Protein AF-A0A3N4S4C7-F1 (afdb_monomer_lite)

Secondary structure (DSSP, 8-state):
-PPPP---EEEEE--SSTTTT-EEEEEPPPHHHHHHHHH-BTTB-HHHHHHHHHHHHEEEE--EETTEEPP--HHHHHHS-HHHHHHHHHHHHHHHHT--S---S-----PPPP----------------

Structure (mmCIF, N/CA/C/O backbone):
data_AF-A0A3N4S4C7-F1
#
_entry.id   AF-A0A3N4S4C7-F1
#
loop_
_atom_site.group_PDB
_atom_site.id
_atom_site.type_symbol
_atom_site.label_atom_id
_atom_site.label_alt_id
_atom_site.label_comp_id
_atom_site.label_asym_id
_atom_site.label_entity_id
_atom_site.label_seq_id
_atom_site.pdbx_PDB_ins_code
_atom_site.Cartn_x
_atom_site.Cartn_y
_atom_site.Cartn_z
_atom_site.occupancy
_atom_site.B_iso_or_equiv
_atom_site.auth_seq_id
_atom_site.auth_comp_id
_atom_site.auth_asym_id
_atom_site.auth_atom_id
_atom_site.pdbx_PDB_model_num
ATOM 1 N N . MET A 1 1 ? 5.305 -32.373 14.509 1.00 61.47 1 MET A N 1
ATOM 2 C CA . MET A 1 1 ? 4.180 -31.792 13.743 1.00 61.47 1 MET A CA 1
ATOM 3 C C . MET A 1 1 ? 4.462 -30.306 13.588 1.00 61.47 1 MET A C 1
ATOM 5 O O . MET A 1 1 ? 4.867 -29.700 14.571 1.00 61.47 1 MET A O 1
ATOM 9 N N . GLY A 1 2 ? 4.386 -29.768 12.370 1.00 75.75 2 GLY A N 1
ATOM 10 C CA . GLY A 1 2 ? 4.710 -28.366 12.077 1.00 75.75 2 GLY A CA 1
ATOM 11 C C . GLY A 1 2 ? 3.465 -27.479 12.055 1.00 75.75 2 GLY A C 1
ATOM 12 O O . GLY A 1 2 ? 2.361 -27.975 11.854 1.00 75.75 2 GLY A O 1
ATOM 13 N N . PHE A 1 3 ? 3.654 -26.178 12.261 1.00 80.31 3 PHE A N 1
ATOM 14 C CA . PHE A 1 3 ? 2.619 -25.157 12.104 1.00 80.31 3 PHE A CA 1
ATOM 15 C C . PHE A 1 3 ? 2.852 -24.410 10.786 1.00 80.31 3 PHE A C 1
ATOM 17 O O . PHE A 1 3 ? 3.940 -23.870 10.579 1.00 80.31 3 PHE A O 1
ATOM 24 N N . GLU A 1 4 ? 1.847 -24.365 9.910 1.00 82.25 4 GLU A N 1
ATOM 25 C CA . GLU A 1 4 ? 1.890 -23.565 8.684 1.00 82.25 4 GLU A CA 1
ATOM 26 C C . GLU A 1 4 ? 1.275 -22.187 8.943 1.00 82.25 4 GLU A C 1
ATOM 28 O O . GLU A 1 4 ? 0.135 -22.057 9.393 1.00 82.25 4 GLU A O 1
ATOM 33 N N . ARG A 1 5 ? 2.050 -21.132 8.682 1.00 78.81 5 ARG A N 1
ATOM 34 C CA . ARG A 1 5 ? 1.596 -19.754 8.868 1.00 78.81 5 ARG A CA 1
ATOM 35 C C . ARG A 1 5 ? 0.894 -19.264 7.607 1.00 78.81 5 ARG A C 1
ATOM 37 O O . ARG A 1 5 ? 1.528 -19.165 6.562 1.00 78.81 5 ARG A O 1
ATOM 44 N N . ASN A 1 6 ? -0.347 -18.801 7.746 1.00 77.75 6 ASN A N 1
ATOM 45 C CA . ASN A 1 6 ? -1.013 -18.024 6.703 1.00 77.75 6 ASN A CA 1
ATOM 46 C C . ASN A 1 6 ? -0.715 -16.515 6.887 1.00 77.75 6 ASN A C 1
ATOM 48 O O . ASN A 1 6 ? -1.062 -15.951 7.934 1.00 77.75 6 ASN A O 1
ATOM 52 N N . PRO A 1 7 ? -0.014 -15.845 5.953 1.00 80.31 7 PRO A N 1
ATOM 53 C CA . PRO A 1 7 ? 0.281 -14.420 6.070 1.00 80.31 7 PRO A CA 1
ATOM 54 C C . PRO A 1 7 ? -0.996 -13.570 5.996 1.00 80.31 7 PRO A C 1
ATOM 56 O O . PRO A 1 7 ? -1.882 -13.810 5.182 1.00 80.31 7 PRO A O 1
ATOM 59 N N . LYS A 1 8 ? -1.077 -12.535 6.841 1.00 87.25 8 LYS A N 1
ATOM 60 C CA . LYS A 1 8 ? -2.214 -11.604 6.860 1.00 87.25 8 LYS A CA 1
ATOM 61 C C . LYS A 1 8 ? -2.261 -10.778 5.570 1.00 87.25 8 LYS A C 1
ATOM 63 O O . LYS A 1 8 ? -1.216 -10.341 5.085 1.00 87.25 8 LYS A O 1
ATOM 68 N N . VAL A 1 9 ? -3.468 -10.523 5.069 1.00 91.81 9 VAL A N 1
ATOM 69 C CA . VAL A 1 9 ? -3.744 -9.563 3.991 1.00 91.81 9 VAL A CA 1
ATOM 70 C C . VAL A 1 9 ? -4.581 -8.435 4.577 1.00 91.81 9 VAL A C 1
ATOM 72 O O . VAL A 1 9 ? -5.623 -8.685 5.179 1.00 91.81 9 VAL A O 1
ATOM 75 N N . TYR A 1 10 ? -4.109 -7.205 4.426 1.00 91.50 10 TYR A N 1
ATOM 76 C CA . TYR A 1 10 ? -4.804 -5.996 4.835 1.00 91.50 10 TYR A CA 1
ATOM 77 C C . TYR A 1 10 ? -5.649 -5.475 3.678 1.00 91.50 10 TYR A C 1
ATOM 79 O O . TYR A 1 10 ? -5.196 -5.460 2.535 1.00 91.50 10 TYR A O 1
ATOM 87 N N . HIS A 1 11 ? -6.867 -5.038 3.989 1.00 93.81 11 HIS A N 1
ATOM 88 C CA . HIS A 1 11 ? -7.750 -4.363 3.047 1.00 93.81 11 HIS A CA 1
ATOM 89 C C . HIS A 1 11 ? -7.827 -2.885 3.432 1.00 93.81 11 HIS A C 1
ATOM 91 O O . HIS A 1 11 ? -8.501 -2.520 4.394 1.00 93.81 11 HIS A O 1
ATOM 97 N N . LEU A 1 12 ? -7.083 -2.050 2.715 1.00 92.50 12 LEU A N 1
ATOM 98 C CA . LEU A 1 12 ? -7.008 -0.613 2.931 1.00 92.50 12 LEU A CA 1
ATOM 99 C C . LEU A 1 12 ? -8.123 0.058 2.129 1.00 92.50 12 LEU A C 1
ATOM 101 O O . LEU A 1 12 ? -8.189 -0.113 0.915 1.00 92.50 12 LEU A O 1
ATOM 105 N N . LYS A 1 13 ? -8.999 0.798 2.813 1.00 92.81 13 LYS A N 1
ATOM 106 C CA . LYS A 1 13 ? -10.143 1.491 2.203 1.00 92.81 13 LYS A CA 1
ATOM 107 C C . LYS A 1 13 ? -10.139 2.962 2.548 1.00 92.81 13 LYS A C 1
ATOM 109 O O . LYS A 1 13 ? -10.012 3.302 3.727 1.00 92.81 13 LYS A O 1
ATOM 114 N N . TRP A 1 14 ? -10.317 3.824 1.564 1.00 92.31 14 TRP A N 1
ATOM 115 C CA . TRP A 1 14 ? -10.491 5.259 1.764 1.00 92.31 14 TRP A CA 1
ATOM 116 C C . TRP A 1 14 ? -11.973 5.610 1.636 1.00 92.31 14 TRP A C 1
ATOM 118 O O . TRP A 1 14 ? -12.585 5.350 0.605 1.00 92.31 14 TRP A O 1
ATOM 128 N N . GLN A 1 15 ? -12.561 6.122 2.720 1.00 88.19 15 GLN A N 1
ATOM 129 C CA . GLN A 1 15 ? -13.986 6.478 2.782 1.00 88.19 15 GLN A CA 1
ATOM 130 C C . GLN A 1 15 ? -14.222 7.950 2.427 1.00 88.19 15 GLN A C 1
ATOM 132 O O . GLN A 1 15 ? -15.235 8.268 1.815 1.00 88.19 15 GLN A O 1
ATOM 137 N N . ASP A 1 16 ? -13.250 8.810 2.733 1.00 83.38 16 ASP A N 1
ATOM 138 C CA . ASP A 1 16 ? -13.327 10.261 2.592 1.00 83.38 16 ASP A CA 1
ATOM 139 C C . ASP A 1 16 ? -12.008 10.816 2.026 1.00 83.38 16 ASP A C 1
ATOM 141 O O . ASP A 1 16 ? -10.974 10.135 2.038 1.00 83.38 16 ASP A O 1
ATOM 145 N N . GLY A 1 17 ? -12.042 12.070 1.568 1.00 88.69 17 GLY A N 1
ATOM 146 C CA . GLY A 1 17 ? -10.891 12.777 0.999 1.00 88.69 17 GLY A CA 1
ATOM 147 C C . GLY A 1 17 ? -10.718 12.566 -0.507 1.00 88.69 17 GLY A C 1
ATOM 148 O O . GLY A 1 17 ? -11.625 12.101 -1.193 1.00 88.69 17 GLY A O 1
ATOM 149 N N . GLU A 1 18 ? -9.541 12.927 -1.018 1.00 88.44 18 GLU A N 1
ATOM 150 C CA . GLU A 1 18 ? -9.215 12.878 -2.453 1.00 88.44 18 GLU A CA 1
ATOM 151 C C . GLU A 1 18 ? -9.250 11.453 -3.027 1.00 88.44 18 GLU A C 1
ATOM 153 O O . GLU A 1 18 ? -9.714 11.236 -4.142 1.00 88.44 18 GLU A O 1
ATOM 158 N N . TYR A 1 19 ? -8.849 10.465 -2.226 1.00 91.50 19 TYR A N 1
ATOM 159 C CA . TYR A 1 19 ? -8.789 9.057 -2.625 1.00 91.50 19 TYR A CA 1
ATOM 160 C C . TYR A 1 19 ? -10.046 8.264 -2.234 1.00 91.50 19 TYR A C 1
ATOM 162 O O . TYR A 1 19 ? -9.995 7.038 -2.123 1.00 91.50 19 TYR A O 1
ATOM 170 N N . ALA A 1 20 ? -11.171 8.936 -1.962 1.00 91.81 20 ALA A N 1
ATOM 171 C CA . ALA A 1 20 ? -12.413 8.276 -1.566 1.00 91.81 20 ALA A CA 1
ATOM 172 C C . ALA A 1 20 ? -12.846 7.224 -2.606 1.00 91.81 20 ALA A C 1
ATOM 174 O O . ALA A 1 20 ? -12.937 7.497 -3.801 1.00 91.81 20 ALA A O 1
ATOM 175 N N . GLY A 1 21 ? -13.113 6.003 -2.140 1.00 90.25 21 GLY A N 1
ATOM 176 C CA . GLY A 1 21 ? -13.437 4.857 -2.993 1.00 90.25 21 GLY A CA 1
ATOM 177 C C . GLY A 1 21 ? -12.235 4.011 -3.424 1.00 90.25 21 GLY A C 1
ATOM 178 O O . GLY A 1 21 ? -12.445 2.938 -3.988 1.00 90.25 21 GLY A O 1
ATOM 179 N N . LEU A 1 22 ? -10.996 4.421 -3.126 1.00 93.69 22 LEU A N 1
ATOM 180 C CA . LEU A 1 22 ? -9.815 3.583 -3.341 1.00 93.69 22 LEU A CA 1
ATOM 181 C C . LEU A 1 22 ? -9.839 2.371 -2.398 1.00 93.69 22 LEU A C 1
ATOM 183 O O . LEU A 1 22 ? -10.029 2.493 -1.180 1.00 93.69 22 LEU A O 1
ATOM 187 N N . GLU A 1 23 ? -9.590 1.198 -2.967 1.00 94.19 23 GLU A N 1
ATOM 188 C CA . GLU A 1 23 ? -9.443 -0.067 -2.262 1.00 94.19 23 GLU A CA 1
ATOM 189 C C . GLU A 1 23 ? -8.128 -0.728 -2.680 1.00 94.19 23 GLU A C 1
ATOM 191 O O . GLU A 1 23 ? -7.902 -1.012 -3.855 1.00 94.19 23 GLU A O 1
ATOM 196 N N . VAL A 1 24 ? -7.260 -0.998 -1.702 1.00 94.38 24 VAL A N 1
ATOM 197 C CA . VAL A 1 24 ? -5.968 -1.663 -1.914 1.00 94.38 24 VAL A CA 1
ATOM 198 C C . VAL A 1 24 ? -5.863 -2.867 -0.990 1.00 94.38 24 VAL A C 1
ATOM 200 O O . VAL A 1 24 ? -6.059 -2.771 0.224 1.00 94.38 24 VAL A O 1
ATOM 203 N N . ARG A 1 25 ? -5.529 -4.027 -1.549 1.00 93.06 25 ARG 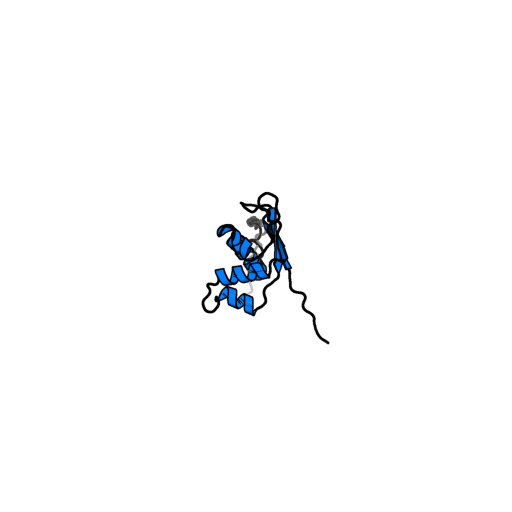A N 1
ATOM 204 C CA . ARG A 1 25 ? -5.273 -5.264 -0.810 1.00 93.06 25 ARG A CA 1
ATOM 205 C C . ARG A 1 25 ? -3.783 -5.534 -0.801 1.00 93.06 25 ARG A C 1
ATOM 207 O O . ARG A 1 25 ? -3.188 -5.757 -1.848 1.00 93.06 25 ARG A O 1
ATOM 214 N N . VAL A 1 26 ? -3.181 -5.571 0.381 1.00 94.00 26 VAL A N 1
ATOM 215 C CA . VAL A 1 26 ? -1.726 -5.695 0.535 1.00 94.00 26 VAL A CA 1
ATOM 216 C C . VAL A 1 26 ? -1.368 -6.715 1.611 1.00 94.00 26 VAL A C 1
ATOM 218 O O . VAL A 1 26 ? -1.997 -6.795 2.667 1.00 94.00 26 VAL A O 1
ATOM 221 N N . ARG A 1 27 ? -0.362 -7.549 1.349 1.00 91.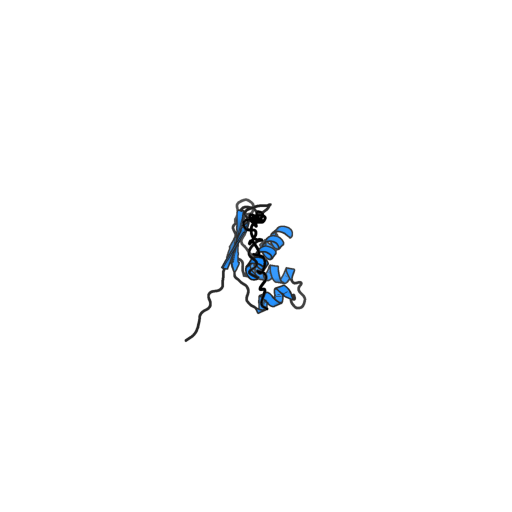75 27 ARG A N 1
ATOM 222 C CA . ARG A 1 27 ? 0.118 -8.559 2.305 1.00 91.75 27 ARG A CA 1
ATOM 223 C C . ARG A 1 27 ? 0.907 -7.915 3.446 1.00 91.75 27 ARG A C 1
ATOM 225 O O . ARG A 1 27 ? 1.536 -6.874 3.292 1.00 91.75 27 ARG A O 1
ATOM 232 N N . THR A 1 28 ? 0.925 -8.576 4.599 1.00 88.00 28 THR A N 1
ATOM 233 C CA . THR A 1 28 ? 1.836 -8.232 5.699 1.00 88.00 28 THR A CA 1
ATOM 234 C C . THR A 1 28 ? 3.294 -8.368 5.270 1.00 88.00 28 THR A C 1
ATOM 236 O O . THR A 1 28 ? 3.628 -9.194 4.419 1.00 88.00 28 THR A O 1
ATOM 239 N N . VAL A 1 29 ? 4.176 -7.620 5.925 1.00 87.38 29 VAL A N 1
ATOM 240 C CA . VAL A 1 29 ? 5.631 -7.799 5.839 1.00 87.38 29 VAL A CA 1
ATOM 241 C C . VAL A 1 29 ? 6.126 -8.837 6.850 1.00 87.38 29 VAL A C 1
ATOM 243 O O . VAL A 1 29 ? 5.439 -9.154 7.829 1.00 87.38 29 VAL A O 1
ATOM 246 N N . ASN A 1 30 ? 7.304 -9.412 6.599 1.00 87.62 30 ASN A N 1
ATOM 247 C CA . ASN A 1 30 ? 8.029 -10.183 7.612 1.00 87.62 30 ASN A CA 1
ATOM 248 C C . ASN A 1 30 ? 8.847 -9.244 8.527 1.00 87.62 30 ASN A C 1
ATOM 250 O O . ASN A 1 30 ? 8.969 -8.054 8.251 1.00 87.62 30 ASN A O 1
ATOM 254 N N . MET A 1 31 ? 9.402 -9.767 9.627 1.00 82.75 31 MET A N 1
ATOM 255 C CA . MET A 1 31 ? 10.128 -8.936 10.600 1.00 82.75 31 MET A CA 1
ATOM 256 C C . MET A 1 31 ? 11.386 -8.277 10.007 1.00 82.75 31 MET A C 1
ATOM 258 O O . MET A 1 31 ? 11.672 -7.132 10.331 1.00 82.75 31 MET A O 1
ATOM 262 N N . GLY A 1 32 ? 12.112 -8.956 9.113 1.00 85.44 32 GLY A N 1
ATOM 263 C CA . GLY A 1 32 ? 13.293 -8.380 8.459 1.00 85.44 32 GLY A CA 1
ATOM 264 C C . GLY A 1 32 ? 12.936 -7.200 7.554 1.00 85.44 32 GLY A C 1
ATOM 265 O O . GLY A 1 32 ? 13.585 -6.161 7.599 1.00 85.44 32 GLY A O 1
ATOM 266 N N . GLN A 1 33 ? 11.843 -7.325 6.804 1.00 86.06 33 GLN A N 1
ATOM 267 C CA . GLN A 1 33 ? 11.308 -6.242 5.980 1.00 86.06 33 GLN A CA 1
ATOM 268 C C . GLN A 1 33 ? 10.811 -5.070 6.832 1.00 86.06 33 GLN A C 1
ATOM 270 O O . GLN A 1 33 ? 11.082 -3.923 6.501 1.00 86.06 33 GLN A O 1
ATOM 275 N N . LEU A 1 34 ? 10.143 -5.348 7.959 1.00 83.88 34 LEU A N 1
ATOM 276 C CA . LEU A 1 34 ? 9.710 -4.309 8.895 1.00 83.88 34 LEU A CA 1
ATOM 277 C C . LEU A 1 34 ? 10.898 -3.522 9.465 1.00 83.88 34 LEU A C 1
ATOM 279 O O . LEU A 1 34 ? 10.815 -2.305 9.607 1.00 83.88 34 LEU A O 1
ATOM 283 N N . LEU A 1 35 ? 11.998 -4.203 9.794 1.00 83.88 35 LEU A N 1
ATOM 284 C CA . LEU A 1 35 ? 13.222 -3.543 10.246 1.00 83.88 35 LEU A CA 1
ATOM 285 C C . LEU A 1 35 ? 13.820 -2.680 9.132 1.00 83.88 35 LEU A C 1
ATOM 287 O O . LEU A 1 35 ? 14.067 -1.505 9.372 1.00 83.88 35 LEU A O 1
ATOM 291 N N . ALA A 1 36 ? 13.935 -3.211 7.912 1.00 85.06 36 ALA A N 1
ATOM 292 C CA . ALA A 1 36 ? 14.434 -2.461 6.757 1.00 85.06 36 ALA A CA 1
ATOM 293 C C . ALA A 1 36 ? 13.590 -1.210 6.441 1.00 85.06 36 ALA A C 1
ATOM 295 O O . ALA A 1 36 ? 14.134 -0.172 6.085 1.00 85.06 36 ALA A O 1
ATOM 296 N N . MET A 1 37 ? 12.269 -1.271 6.625 1.00 81.81 37 MET A N 1
ATOM 297 C CA . MET A 1 37 ? 11.390 -0.103 6.487 1.00 81.81 37 MET A CA 1
ATOM 298 C C . MET A 1 37 ? 11.612 0.948 7.584 1.00 81.81 37 MET A C 1
ATOM 300 O O . MET A 1 37 ? 11.430 2.132 7.332 1.00 81.81 37 MET A O 1
ATOM 304 N N . ARG A 1 38 ? 12.002 0.543 8.801 1.00 79.00 38 ARG A N 1
ATOM 305 C CA . ARG A 1 38 ? 12.236 1.466 9.929 1.00 79.00 38 ARG A CA 1
ATOM 306 C C . ARG A 1 38 ? 13.625 2.090 9.924 1.00 79.00 38 ARG A C 1
ATOM 308 O O . ARG A 1 38 ? 13.771 3.229 10.348 1.00 79.00 38 ARG A O 1
ATOM 315 N N . THR A 1 39 ? 14.641 1.331 9.525 1.00 79.94 39 THR A N 1
ATOM 316 C CA . THR A 1 39 ? 16.048 1.754 9.596 1.00 79.94 39 THR A CA 1
ATOM 317 C C . THR A 1 39 ? 16.627 2.152 8.244 1.00 79.94 39 THR A C 1
ATOM 319 O O . THR A 1 39 ? 17.772 2.588 8.188 1.00 79.94 39 THR A O 1
ATOM 322 N N . GLY A 1 40 ? 15.871 1.966 7.159 1.00 72.25 40 GLY A N 1
ATOM 323 C CA . GLY A 1 40 ? 16.424 1.955 5.810 1.00 72.25 40 GLY A CA 1
ATOM 324 C C . GLY A 1 40 ? 17.246 0.687 5.544 1.00 72.25 40 GLY A C 1
ATOM 325 O O . GLY A 1 40 ? 17.387 -0.197 6.397 1.00 72.25 40 GLY A O 1
ATOM 326 N N . SER A 1 41 ? 17.784 0.609 4.330 1.00 75.12 41 SER A N 1
ATOM 327 C CA . SER A 1 41 ? 18.694 -0.442 3.862 1.00 75.12 41 SER A CA 1
ATOM 328 C C . SER A 1 41 ? 20.000 0.205 3.406 1.00 75.12 41 SER A C 1
ATOM 330 O O . SER A 1 41 ? 20.012 1.387 3.070 1.00 75.12 41 SER A O 1
ATOM 332 N N . GLU A 1 42 ? 21.097 -0.554 3.340 1.00 72.12 42 GLU A N 1
ATOM 333 C CA . GLU A 1 42 ? 22.372 -0.040 2.824 1.00 72.12 42 GLU A CA 1
ATOM 334 C C . GLU A 1 42 ? 22.177 0.620 1.447 1.00 72.12 42 GLU A C 1
ATOM 336 O O . GLU A 1 42 ? 21.796 -0.035 0.477 1.00 72.12 42 GLU A O 1
ATOM 341 N N . GLY A 1 43 ? 22.382 1.941 1.385 1.00 67.00 43 GLY A N 1
ATOM 342 C CA . GLY A 1 43 ? 22.269 2.738 0.161 1.00 67.00 43 GLY A CA 1
ATOM 343 C C . GLY A 1 43 ? 20.851 3.106 -0.298 1.00 67.00 43 GLY A C 1
ATOM 344 O O . GLY A 1 43 ? 20.735 3.754 -1.335 1.00 67.00 43 GLY A O 1
ATOM 345 N N . LYS A 1 44 ? 19.788 2.745 0.436 1.00 72.62 44 LYS A N 1
ATOM 346 C CA . LYS A 1 44 ? 18.400 3.128 0.112 1.00 72.62 44 LYS A CA 1
ATOM 347 C C . LYS A 1 44 ? 17.710 3.798 1.297 1.00 72.62 44 LYS A C 1
ATOM 349 O O . LYS A 1 44 ? 17.712 3.261 2.407 1.00 72.62 44 LYS A O 1
ATOM 354 N N . ASP A 1 45 ? 17.057 4.929 1.034 1.00 81.31 45 ASP A N 1
ATOM 355 C CA . ASP A 1 45 ? 16.173 5.561 2.013 1.00 81.31 45 ASP A CA 1
ATOM 356 C C . ASP A 1 45 ? 14.973 4.654 2.349 1.00 81.31 45 ASP A C 1
ATOM 358 O O . ASP A 1 45 ? 14.508 3.864 1.520 1.00 81.31 45 ASP A O 1
ATOM 362 N N . SER A 1 46 ? 14.461 4.791 3.573 1.00 79.19 46 SER A N 1
ATOM 363 C CA . SER A 1 46 ? 13.290 4.066 4.085 1.00 79.19 46 SER A CA 1
ATOM 364 C C . SER A 1 46 ? 12.059 4.143 3.170 1.00 79.19 46 SER A C 1
ATOM 366 O O . SER A 1 46 ? 11.321 3.161 3.039 1.00 79.19 46 SER A O 1
ATOM 368 N N . THR A 1 47 ? 11.871 5.268 2.478 1.00 82.00 47 THR A N 1
ATOM 369 C CA . THR A 1 47 ? 10.771 5.489 1.534 1.00 82.00 47 THR A CA 1
ATOM 370 C C . THR A 1 47 ? 10.926 4.603 0.306 1.00 82.00 47 THR A C 1
ATOM 372 O O . THR A 1 47 ? 10.000 3.882 -0.058 1.00 82.00 47 THR A O 1
ATOM 375 N N . GLN A 1 48 ? 12.124 4.561 -0.284 1.00 84.62 48 GLN A N 1
ATOM 376 C CA . GLN A 1 48 ? 12.390 3.735 -1.462 1.00 84.62 48 GLN A CA 1
ATOM 377 C C . GLN A 1 48 ? 12.260 2.241 -1.143 1.00 84.62 48 GLN A C 1
ATOM 379 O O . GLN A 1 48 ? 11.645 1.496 -1.901 1.00 84.62 48 GLN A O 1
ATOM 384 N N . VAL A 1 49 ? 12.750 1.822 0.027 1.00 86.94 49 VAL A N 1
ATOM 385 C CA . VAL A 1 49 ? 12.555 0.456 0.538 1.00 86.94 49 VAL A CA 1
ATOM 386 C C . VAL A 1 49 ? 11.065 0.127 0.704 1.00 86.94 49 VAL A C 1
ATOM 388 O O . VAL A 1 49 ? 10.635 -0.988 0.411 1.00 86.94 49 VAL A O 1
ATOM 391 N N . SER A 1 50 ? 10.261 1.090 1.156 1.00 87.38 50 SER A N 1
ATOM 392 C CA . SER A 1 50 ? 8.818 0.906 1.333 1.00 87.38 50 SER A CA 1
ATOM 393 C C . SER A 1 50 ? 8.076 0.779 0.002 1.00 87.38 50 SER A C 1
ATOM 395 O O . SER A 1 50 ? 7.185 -0.062 -0.095 1.00 87.38 50 SER A O 1
ATOM 397 N N . VAL A 1 51 ? 8.465 1.548 -1.021 1.00 90.38 51 VAL A N 1
ATOM 398 C CA . VAL A 1 51 ? 7.905 1.459 -2.383 1.00 90.38 51 VAL A CA 1
ATOM 399 C C . VAL A 1 51 ? 8.213 0.102 -3.020 1.00 90.38 51 VAL A C 1
ATOM 401 O O . VAL A 1 51 ? 7.298 -0.552 -3.520 1.00 90.38 51 VAL A O 1
ATOM 404 N N . ASP A 1 52 ? 9.469 -0.357 -2.939 1.00 89.88 52 ASP A N 1
ATOM 405 C CA . ASP A 1 52 ? 9.881 -1.683 -3.425 1.00 89.88 52 ASP A CA 1
ATOM 406 C C . ASP A 1 52 ? 8.997 -2.783 -2.805 1.00 89.88 52 ASP A C 1
ATOM 408 O O . ASP A 1 52 ? 8.371 -3.580 -3.507 1.00 89.88 52 ASP A O 1
ATOM 412 N N . TYR A 1 53 ? 8.864 -2.786 -1.474 1.00 90.69 53 TYR A N 1
ATOM 413 C CA . TYR A 1 53 ? 8.046 -3.785 -0.789 1.00 90.69 53 TYR A CA 1
ATOM 414 C C . TYR A 1 53 ? 6.549 -3.641 -1.051 1.00 90.69 53 TYR A C 1
ATOM 416 O O . TYR A 1 53 ? 5.841 -4.648 -1.012 1.00 90.69 53 TYR A O 1
ATOM 424 N N . LEU A 1 54 ? 6.049 -2.427 -1.283 1.00 90.94 54 LEU A N 1
ATOM 425 C CA . LEU A 1 54 ? 4.649 -2.208 -1.624 1.00 90.94 54 LEU A CA 1
ATOM 426 C C . LEU A 1 54 ? 4.324 -2.897 -2.954 1.00 90.94 54 LEU A C 1
ATOM 428 O O . LEU A 1 54 ? 3.388 -3.696 -3.006 1.00 90.94 54 LEU A O 1
ATOM 432 N N . ALA A 1 55 ? 5.143 -2.674 -3.984 1.00 91.06 55 ALA A N 1
ATOM 433 C CA . ALA A 1 55 ? 4.973 -3.283 -5.302 1.00 91.06 55 ALA A CA 1
ATOM 434 C C . ALA A 1 55 ? 4.972 -4.820 -5.252 1.00 91.06 55 ALA A C 1
ATOM 436 O O . ALA A 1 55 ? 4.162 -5.474 -5.903 1.00 91.06 55 ALA A O 1
ATOM 437 N N . GLU A 1 56 ? 5.832 -5.422 -4.428 1.00 91.06 56 GLU A N 1
ATOM 438 C CA . GLU A 1 56 ? 5.886 -6.881 -4.270 1.00 91.06 56 GLU A CA 1
ATOM 439 C C . GLU A 1 56 ? 4.711 -7.470 -3.470 1.00 91.06 56 GLU A C 1
ATOM 441 O O . GLU A 1 56 ? 4.488 -8.689 -3.472 1.00 91.06 56 GLU A O 1
ATOM 446 N N . ARG A 1 57 ? 4.005 -6.644 -2.689 1.00 91.44 57 ARG A N 1
ATOM 447 C CA . ARG A 1 57 ? 3.039 -7.113 -1.682 1.00 91.44 57 ARG A CA 1
ATOM 448 C C . ARG A 1 57 ? 1.608 -6.703 -1.945 1.00 91.44 57 ARG A C 1
ATOM 450 O O . ARG A 1 57 ? 0.728 -7.309 -1.319 1.00 91.44 57 ARG A O 1
ATOM 457 N N . ILE A 1 58 ? 1.354 -5.744 -2.831 1.00 93.06 58 ILE A N 1
ATOM 458 C CA . ILE A 1 58 ? -0.000 -5.500 -3.312 1.00 93.06 58 ILE A CA 1
ATOM 459 C C . ILE A 1 58 ? -0.480 -6.766 -4.027 1.00 93.06 58 ILE A C 1
ATOM 461 O O . ILE A 1 58 ? 0.175 -7.329 -4.897 1.00 93.06 58 ILE A O 1
ATOM 465 N N . VAL A 1 59 ? -1.629 -7.254 -3.580 1.00 92.19 59 VAL A N 1
ATOM 466 C CA . VAL A 1 59 ? -2.341 -8.380 -4.181 1.00 92.19 59 VAL A CA 1
ATOM 467 C C . VAL A 1 59 ? -3.256 -7.871 -5.282 1.00 92.19 59 VAL A C 1
ATOM 469 O O . VAL A 1 59 ? -3.385 -8.521 -6.313 1.00 92.19 59 VAL A O 1
ATOM 472 N N . ASP A 1 60 ? -3.921 -6.748 -5.018 1.00 93.19 60 ASP A N 1
ATOM 473 C CA . ASP A 1 60 ? -4.965 -6.179 -5.861 1.00 93.19 60 ASP A CA 1
ATOM 474 C C . ASP A 1 60 ? -5.250 -4.729 -5.441 1.00 93.19 60 ASP A C 1
ATOM 476 O O . ASP A 1 60 ? -5.096 -4.380 -4.266 1.00 93.19 60 ASP A O 1
ATOM 480 N N . TRP A 1 61 ? -5.691 -3.907 -6.387 1.00 95.50 61 TRP A N 1
ATOM 481 C CA . TRP A 1 61 ? -6.224 -2.568 -6.144 1.00 95.50 61 TRP A CA 1
ATOM 482 C C . TRP A 1 61 ? -7.249 -2.211 -7.226 1.00 95.50 61 TRP A C 1
ATOM 484 O O . TRP A 1 61 ? -7.204 -2.743 -8.334 1.00 95.50 61 TRP A O 1
ATOM 494 N N . ASN A 1 62 ? -8.181 -1.309 -6.929 1.00 95.00 62 ASN A N 1
ATOM 495 C CA . ASN A 1 62 ? -9.210 -0.888 -7.888 1.00 95.00 62 ASN A CA 1
ATOM 496 C C . ASN A 1 62 ? -8.797 0.327 -8.746 1.00 95.00 62 ASN A C 1
ATOM 498 O O . ASN A 1 62 ? -9.664 1.028 -9.269 1.00 95.00 62 ASN A O 1
ATOM 502 N N . LEU A 1 63 ? -7.492 0.583 -8.892 1.00 93.75 63 LEU A N 1
ATOM 503 C CA . LEU A 1 63 ? -6.980 1.723 -9.648 1.00 93.75 63 LEU A CA 1
ATOM 504 C C . LEU A 1 63 ? -7.193 1.531 -11.157 1.00 93.75 63 LEU A C 1
ATOM 506 O O . LEU A 1 63 ? -6.830 0.504 -11.737 1.00 93.75 63 LEU A O 1
ATOM 510 N N . THR A 1 64 ? -7.745 2.552 -11.811 1.00 93.06 64 THR A N 1
ATOM 511 C CA . THR A 1 64 ? -7.930 2.584 -13.267 1.00 93.06 64 THR A CA 1
ATOM 512 C C . THR A 1 64 ? -7.433 3.901 -13.843 1.00 93.06 64 THR A C 1
ATOM 514 O O . THR A 1 64 ? -7.734 4.954 -13.288 1.00 93.06 64 THR A O 1
ATOM 517 N N . SER A 1 65 ? -6.767 3.855 -14.994 1.00 89.06 65 SER A N 1
ATOM 518 C CA . SER A 1 65 ? -6.368 5.029 -15.769 1.00 89.06 65 SER A CA 1
ATOM 519 C C . SER A 1 65 ? -7.103 5.014 -17.104 1.00 89.06 65 SER A C 1
ATOM 521 O O . SER A 1 65 ? -7.015 4.048 -17.860 1.00 89.06 65 SER A O 1
ATOM 523 N N . ASN A 1 66 ? -7.887 6.060 -17.383 1.00 89.56 66 ASN A N 1
ATOM 524 C CA . ASN A 1 66 ? -8.714 6.164 -18.596 1.00 89.56 66 ASN A CA 1
ATOM 525 C C . ASN A 1 66 ? -9.629 4.939 -18.831 1.00 89.56 66 ASN A C 1
ATOM 527 O O . ASN A 1 66 ? -9.836 4.503 -19.962 1.00 89.56 66 ASN A O 1
ATOM 531 N N . GLY A 1 67 ? -10.166 4.363 -17.750 1.00 88.88 67 GLY A N 1
ATOM 532 C CA . GLY A 1 67 ? -11.030 3.178 -17.797 1.00 88.88 67 GLY A CA 1
ATOM 533 C C . GLY A 1 67 ? -10.292 1.845 -17.973 1.00 88.88 67 GLY A C 1
ATOM 534 O O . GLY A 1 67 ? -10.940 0.802 -18.039 1.00 88.88 67 GLY A O 1
ATOM 535 N N . VAL A 1 68 ? -8.957 1.854 -18.019 1.00 91.31 68 VAL A N 1
ATOM 536 C CA . VAL A 1 68 ? -8.121 0.650 -18.077 1.00 91.31 68 VAL A CA 1
ATOM 537 C C . VAL A 1 68 ? -7.579 0.347 -16.678 1.00 91.31 68 VAL A C 1
ATOM 539 O O . VAL A 1 68 ? -7.056 1.256 -16.034 1.00 91.31 68 VAL A O 1
ATOM 542 N N . PRO A 1 69 ? -7.683 -0.896 -16.175 1.00 93.00 69 PRO A N 1
ATOM 543 C CA . PRO A 1 69 ? -7.118 -1.256 -14.879 1.00 93.00 69 PRO A CA 1
ATOM 544 C C . PRO A 1 69 ? -5.597 -1.104 -14.898 1.00 93.00 69 PRO A C 1
ATOM 546 O O . PRO A 1 69 ? -4.919 -1.642 -15.775 1.00 93.00 69 PRO A O 1
ATOM 549 N N . VAL A 1 70 ? -5.068 -0.385 -13.914 1.00 93.00 70 VAL A N 1
ATOM 550 C CA . VAL A 1 70 ? -3.626 -0.242 -13.720 1.00 93.00 70 VAL A CA 1
ATOM 551 C C . VAL A 1 70 ? -3.164 -1.455 -12.918 1.00 93.00 70 VAL A C 1
ATOM 553 O O . VAL A 1 70 ? -3.710 -1.694 -11.847 1.00 93.00 70 VAL A O 1
ATOM 556 N N . PRO A 1 71 ? -2.211 -2.279 -13.376 1.00 91.44 71 PRO A N 1
ATOM 557 C CA . PRO A 1 71 ? -1.688 -3.359 -12.547 1.00 91.44 71 PRO A CA 1
ATOM 558 C C . PRO A 1 71 ? -0.740 -2.805 -11.466 1.00 91.44 71 PRO A C 1
ATOM 560 O O . PRO A 1 71 ? -0.003 -1.859 -11.745 1.00 91.44 71 PRO A O 1
ATOM 563 N N . PRO A 1 72 ? -0.704 -3.384 -10.253 1.00 89.75 72 PRO A N 1
ATOM 564 C CA . PRO A 1 72 ? 0.122 -2.904 -9.141 1.00 89.75 72 PRO A CA 1
ATOM 565 C C . PRO A 1 72 ? 1.591 -3.327 -9.289 1.00 89.75 72 PRO A C 1
ATOM 567 O O . PRO A 1 72 ? 2.145 -4.045 -8.461 1.00 89.75 72 PRO A O 1
ATOM 570 N N . THR A 1 73 ? 2.220 -2.937 -10.394 1.00 91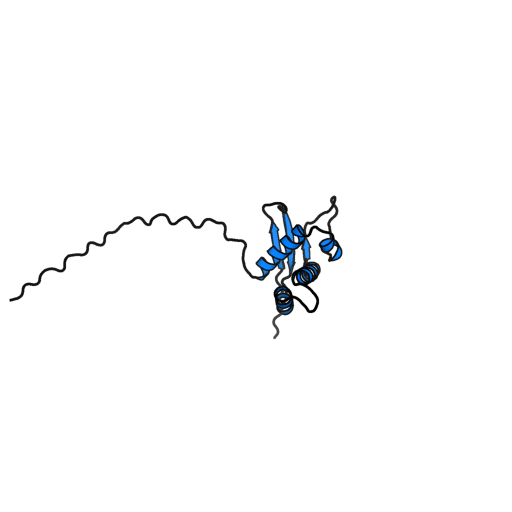.00 73 THR A N 1
ATOM 571 C CA . THR A 1 73 ? 3.641 -3.174 -10.660 1.00 91.00 73 THR A CA 1
ATOM 572 C C . THR A 1 73 ? 4.478 -2.013 -10.136 1.00 91.00 73 THR A C 1
ATOM 574 O O . THR A 1 73 ? 3.988 -0.893 -10.012 1.00 91.00 73 THR A O 1
ATOM 577 N N . LEU A 1 74 ? 5.764 -2.263 -9.873 1.00 90.25 74 LEU A N 1
ATOM 578 C CA . LEU A 1 74 ? 6.696 -1.212 -9.452 1.00 90.25 74 LEU A CA 1
ATOM 579 C C . LEU A 1 74 ? 6.736 -0.051 -10.455 1.00 90.25 74 LEU A C 1
ATOM 581 O O . LEU A 1 74 ? 6.730 1.100 -10.046 1.00 90.25 74 LEU A O 1
ATOM 585 N N . GLU A 1 75 ? 6.734 -0.355 -11.754 1.00 92.31 75 GLU A N 1
ATOM 586 C CA . GLU A 1 75 ? 6.725 0.656 -12.817 1.00 92.31 75 GLU A CA 1
ATOM 587 C C . GLU A 1 75 ? 5.505 1.577 -12.721 1.00 92.31 75 GLU A C 1
ATOM 589 O O . GLU A 1 75 ? 5.665 2.792 -12.742 1.00 92.31 75 GLU A O 1
ATOM 594 N N . ASN A 1 76 ? 4.308 1.011 -12.541 1.00 91.62 76 ASN A N 1
ATOM 595 C CA . ASN A 1 76 ? 3.094 1.813 -12.429 1.00 91.62 76 ASN A CA 1
ATOM 596 C C . ASN A 1 76 ? 3.053 2.598 -11.124 1.00 91.62 76 ASN A C 1
ATOM 598 O O . ASN A 1 76 ? 2.689 3.759 -11.139 1.00 91.62 76 ASN A O 1
ATOM 602 N N . ILE A 1 77 ? 3.485 2.006 -10.009 1.00 91.12 77 ILE A N 1
ATOM 603 C CA . ILE A 1 77 ? 3.557 2.713 -8.724 1.00 91.12 77 ILE A CA 1
ATOM 604 C C . ILE A 1 77 ? 4.528 3.898 -8.806 1.00 91.12 77 ILE A C 1
ATOM 606 O O . ILE A 1 77 ? 4.241 4.949 -8.255 1.00 91.12 77 ILE A O 1
ATOM 610 N N . LEU A 1 78 ? 5.656 3.753 -9.505 1.00 90.56 78 LEU A N 1
ATOM 611 C CA . LEU A 1 78 ? 6.617 4.842 -9.713 1.00 90.56 78 LEU A CA 1
ATOM 612 C C . LEU A 1 78 ? 6.147 5.895 -10.728 1.00 90.56 78 LEU A C 1
ATOM 614 O O . LEU A 1 78 ? 6.748 6.966 -10.797 1.00 90.56 78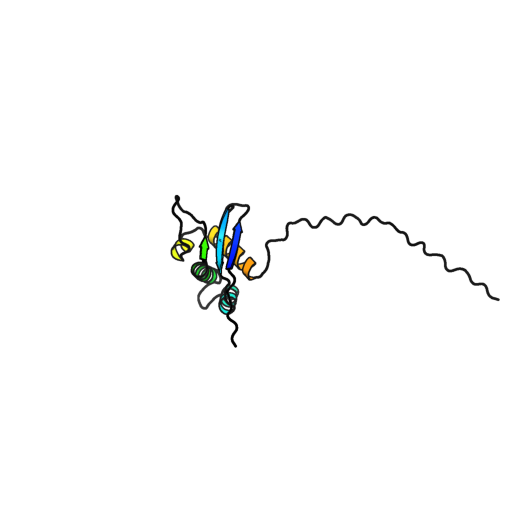 LEU A O 1
ATOM 618 N N . ALA A 1 79 ? 5.134 5.583 -11.537 1.00 92.44 79 ALA A N 1
ATOM 619 C CA . ALA A 1 79 ? 4.533 6.512 -12.487 1.00 92.44 79 ALA A CA 1
ATOM 620 C C . ALA A 1 79 ? 3.396 7.346 -11.871 1.00 92.44 79 ALA A C 1
ATOM 622 O O . ALA A 1 79 ? 3.011 8.353 -12.463 1.00 92.44 79 ALA A O 1
ATOM 623 N N . GLU A 1 80 ? 2.871 6.936 -10.713 1.00 92.94 80 GLU A N 1
ATOM 624 C CA . GLU A 1 80 ? 1.865 7.685 -9.958 1.00 92.94 80 GLU A CA 1
ATOM 625 C C . GLU A 1 80 ? 2.485 8.858 -9.180 1.00 92.94 80 GLU A C 1
ATOM 627 O O . GLU A 1 80 ? 3.695 8.922 -8.944 1.00 92.94 80 GLU A O 1
ATOM 632 N N . ASP A 1 81 ? 1.630 9.786 -8.751 1.00 91.81 81 ASP A N 1
ATOM 633 C CA . ASP A 1 81 ? 2.024 10.938 -7.948 1.00 91.81 81 ASP A CA 1
ATOM 634 C C . ASP A 1 81 ? 2.547 10.537 -6.555 1.00 91.81 81 ASP A C 1
ATOM 636 O O . ASP A 1 81 ? 2.036 9.626 -5.896 1.00 91.81 81 ASP A O 1
ATOM 640 N N . ASP A 1 82 ? 3.553 11.275 -6.075 1.00 90.50 82 ASP A N 1
ATOM 641 C CA . ASP A 1 82 ? 4.219 11.035 -4.786 1.00 90.50 82 ASP A CA 1
ATOM 642 C C . ASP A 1 82 ? 3.229 10.998 -3.608 1.00 90.50 82 ASP A C 1
ATOM 644 O O . ASP A 1 82 ? 3.268 10.073 -2.796 1.00 90.50 82 ASP A O 1
ATOM 648 N N . ASP A 1 83 ? 2.282 11.943 -3.561 1.00 91.81 83 ASP A N 1
ATOM 649 C CA . ASP A 1 83 ? 1.281 12.027 -2.489 1.00 91.81 83 ASP A CA 1
ATOM 650 C C . ASP A 1 83 ? 0.396 10.769 -2.430 1.00 91.81 83 ASP A C 1
ATOM 652 O O . ASP A 1 83 ? 0.172 10.202 -1.356 1.00 91.81 83 ASP A O 1
ATOM 656 N N . PHE A 1 84 ? -0.018 10.257 -3.593 1.00 93.00 84 PHE A N 1
ATOM 657 C CA . PHE A 1 84 ? -0.838 9.053 -3.697 1.00 93.00 84 PHE A CA 1
ATOM 658 C C . PHE A 1 84 ? -0.093 7.822 -3.176 1.00 93.00 84 PHE A C 1
ATOM 660 O O . PHE A 1 84 ? -0.604 7.068 -2.335 1.00 93.00 84 PHE A O 1
ATOM 667 N N . VAL A 1 85 ? 1.147 7.628 -3.627 1.00 92.31 85 VAL A N 1
ATOM 668 C CA . VAL A 1 85 ? 1.974 6.492 -3.206 1.00 92.31 85 VAL A CA 1
ATOM 669 C C . VAL A 1 85 ? 2.263 6.569 -1.703 1.00 92.31 85 VAL A C 1
ATOM 671 O O . VAL A 1 85 ? 2.114 5.571 -0.986 1.00 92.31 85 VAL A O 1
ATOM 674 N N . LEU A 1 86 ? 2.601 7.754 -1.189 1.00 91.50 86 LEU A N 1
ATOM 675 C CA . LEU A 1 86 ? 2.838 7.981 0.236 1.00 91.50 86 LEU A CA 1
ATOM 676 C C . LEU A 1 86 ? 1.583 7.764 1.088 1.00 91.50 86 LEU A C 1
ATOM 678 O O . LEU A 1 86 ? 1.687 7.221 2.196 1.00 91.50 86 LEU A O 1
ATOM 682 N N . ALA A 1 87 ? 0.396 8.115 0.588 1.00 92.94 87 ALA A N 1
ATOM 683 C CA . ALA A 1 87 ? -0.866 7.859 1.275 1.00 92.94 87 ALA A CA 1
ATOM 684 C C . ALA A 1 87 ? -1.106 6.352 1.459 1.00 92.94 87 ALA A C 1
ATOM 686 O O . ALA A 1 87 ? -1.485 5.904 2.552 1.00 92.94 87 ALA A O 1
ATOM 687 N N . ILE A 1 88 ? -0.826 5.546 0.428 1.00 92.94 88 ILE A N 1
ATOM 688 C CA . ILE A 1 88 ? -0.914 4.081 0.506 1.00 92.94 88 ILE A CA 1
ATOM 689 C C . ILE A 1 88 ? 0.113 3.531 1.501 1.00 92.94 88 ILE A C 1
ATOM 691 O O . ILE A 1 88 ? -0.255 2.746 2.381 1.00 92.94 88 ILE A O 1
ATOM 695 N N . ILE A 1 89 ? 1.378 3.960 1.410 1.00 91.06 89 ILE A N 1
ATOM 696 C CA . ILE A 1 89 ? 2.456 3.511 2.309 1.00 91.06 89 ILE A CA 1
ATOM 697 C C . ILE A 1 89 ? 2.120 3.833 3.765 1.00 91.06 89 ILE A C 1
ATOM 699 O O . ILE A 1 89 ? 2.239 2.969 4.636 1.00 91.06 89 ILE A O 1
ATOM 703 N N . THR A 1 90 ? 1.646 5.048 4.034 1.00 90.00 90 THR A N 1
ATOM 704 C CA . THR A 1 90 ? 1.264 5.495 5.377 1.00 90.00 90 THR A CA 1
ATOM 705 C C . THR A 1 90 ? 0.172 4.609 5.961 1.00 90.00 90 THR A C 1
ATOM 707 O O . THR A 1 90 ? 0.321 4.068 7.060 1.00 90.00 90 THR A O 1
ATOM 710 N N . LYS A 1 91 ? -0.914 4.396 5.212 1.00 91.19 91 LYS A N 1
ATOM 711 C CA . LYS A 1 91 ? -2.047 3.586 5.673 1.00 91.19 91 LYS A CA 1
ATOM 712 C C . LYS A 1 91 ? -1.675 2.116 5.851 1.00 91.19 91 LYS A C 1
ATOM 714 O O . LYS A 1 91 ? -2.129 1.465 6.793 1.00 91.19 91 LYS A O 1
ATOM 719 N N . TRP A 1 92 ? -0.810 1.594 4.983 1.00 91.31 92 TRP A N 1
ATOM 720 C CA . TRP A 1 92 ? -0.263 0.250 5.119 1.00 91.31 92 TRP A CA 1
ATOM 721 C C . TRP A 1 92 ? 0.618 0.111 6.365 1.00 91.31 92 TRP A C 1
ATOM 723 O O . TRP A 1 92 ? 0.445 -0.833 7.137 1.00 91.31 92 TRP A O 1
ATOM 733 N N . SER A 1 93 ? 1.506 1.076 6.612 1.00 87.50 93 SER A N 1
ATOM 734 C CA . SER A 1 93 ? 2.377 1.118 7.791 1.00 87.50 93 SER A CA 1
ATOM 735 C C . SER A 1 93 ? 1.579 1.178 9.099 1.00 87.50 93 SER A C 1
ATOM 737 O O . SER A 1 93 ? 1.879 0.447 10.050 1.00 87.50 93 SER A O 1
ATOM 739 N N . GLN A 1 94 ? 0.502 1.970 9.134 1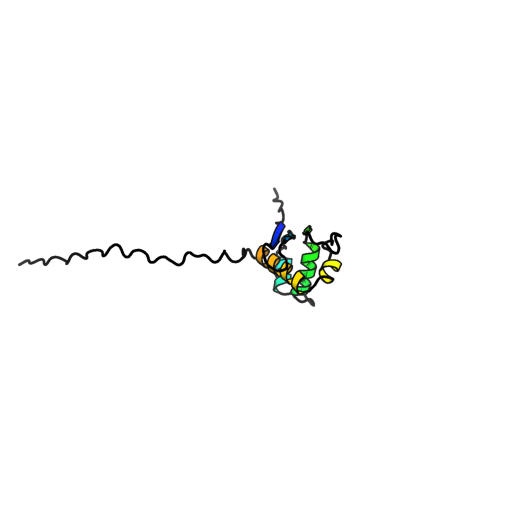.00 87.88 94 GLN A N 1
ATOM 740 C CA . GLN A 1 94 ? -0.439 2.023 10.260 1.00 87.88 94 GLN A CA 1
ATOM 741 C C . GLN A 1 94 ? -1.117 0.664 10.493 1.00 87.88 94 GLN A C 1
ATOM 743 O O . GLN A 1 94 ? -1.111 0.152 11.617 1.00 87.88 94 GLN A O 1
ATOM 748 N N . ALA A 1 95 ? -1.606 0.024 9.423 1.00 88.44 95 ALA A N 1
ATOM 749 C CA . ALA A 1 95 ? -2.235 -1.295 9.490 1.00 88.44 95 ALA A CA 1
ATOM 750 C C . ALA 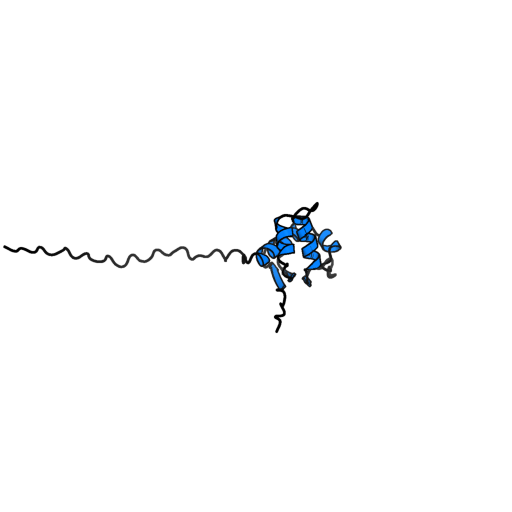A 1 95 ? -1.269 -2.396 9.974 1.00 88.44 95 ALA A C 1
ATOM 752 O O . ALA A 1 95 ? -1.660 -3.273 10.751 1.00 88.44 95 ALA A O 1
ATOM 753 N N . ILE A 1 96 ? 0.004 -2.343 9.562 1.00 86.38 96 ILE A N 1
ATOM 754 C CA . ILE A 1 96 ? 1.056 -3.252 10.046 1.00 86.38 96 ILE A CA 1
ATOM 755 C C . ILE A 1 96 ? 1.362 -2.996 11.524 1.00 86.38 96 ILE A C 1
ATOM 757 O O . ILE A 1 96 ? 1.489 -3.946 12.297 1.00 86.38 96 ILE A O 1
ATOM 761 N N . SER A 1 97 ? 1.465 -1.727 11.922 1.00 81.12 97 SER A N 1
ATOM 762 C CA . SER A 1 97 ? 1.775 -1.327 13.299 1.00 81.12 97 SER A CA 1
ATOM 763 C C . SER A 1 97 ? 0.635 -1.626 14.279 1.00 81.12 97 SER A C 1
ATOM 765 O O . SER A 1 97 ? 0.833 -1.538 15.488 1.00 81.12 97 SER A O 1
ATOM 767 N N . GLY A 1 98 ? -0.546 -2.008 13.777 1.00 69.12 98 GLY A N 1
ATOM 768 C CA . GLY A 1 98 ? -1.727 -2.284 14.594 1.00 69.12 98 GLY A CA 1
ATOM 769 C C . GLY A 1 98 ? -2.389 -1.021 15.141 1.00 69.12 98 GLY A C 1
ATOM 770 O O . GLY A 1 98 ? -3.258 -1.114 16.004 1.00 69.12 98 GLY A O 1
ATOM 771 N N . VAL A 1 99 ? -1.995 0.151 14.636 1.00 56.41 99 VAL A N 1
ATOM 772 C CA . VAL A 1 99 ? -2.677 1.409 14.913 1.00 56.41 99 VAL A CA 1
ATOM 773 C C . VAL A 1 99 ? -3.880 1.428 13.981 1.00 56.41 99 VAL A C 1
ATOM 775 O O . VAL A 1 99 ? -3.764 1.755 12.801 1.00 56.41 99 VAL A O 1
ATOM 778 N N . SER A 1 100 ? -5.035 0.985 14.482 1.00 45.22 100 SER A N 1
ATOM 779 C CA . SER A 1 100 ? -6.303 1.283 13.817 1.00 45.22 100 SER A CA 1
ATOM 780 C C . SER A 1 100 ? -6.376 2.793 13.582 1.00 45.22 100 SER A C 1
ATOM 782 O O . SER A 1 100 ? -5.847 3.555 14.394 1.00 45.22 100 SER A O 1
ATOM 784 N N . ALA A 1 101 ? -7.011 3.211 12.479 1.00 49.16 101 ALA A N 1
ATOM 785 C CA . ALA A 1 101 ? -7.356 4.612 12.221 1.00 49.16 101 ALA A CA 1
ATOM 786 C C . ALA A 1 101 ? -7.793 5.307 13.526 1.00 49.16 101 ALA A C 1
ATOM 788 O O . ALA A 1 101 ? -8.394 4.617 14.362 1.00 49.16 101 ALA A O 1
ATOM 789 N N . PRO A 1 102 ? -7.486 6.609 13.725 1.00 49.78 102 PRO A N 1
ATOM 790 C CA . PRO A 1 102 ? -7.883 7.314 14.939 1.00 49.78 102 PRO A CA 1
ATOM 791 C C . PRO A 1 102 ? -9.331 6.952 15.254 1.00 49.78 102 PRO A C 1
ATOM 793 O O . PRO A 1 102 ? -10.193 7.016 14.373 1.00 49.78 102 PRO A O 1
ATOM 796 N N . LEU A 1 103 ? -9.555 6.442 16.471 1.00 47.88 103 LEU A N 1
ATOM 797 C CA . LEU A 1 103 ? -10.898 6.149 16.960 1.00 47.88 103 LEU A CA 1
ATOM 798 C C . LEU A 1 103 ? -11.764 7.371 16.628 1.00 47.88 103 LEU A C 1
ATOM 800 O O . LEU A 1 103 ? -11.266 8.484 16.822 1.00 47.88 103 LEU A O 1
ATOM 804 N N . PRO A 1 104 ? -12.992 7.203 16.100 1.00 51.09 104 PRO A N 1
ATOM 805 C CA . PRO A 1 104 ? -13.850 8.349 15.831 1.00 51.09 104 PRO A CA 1
ATOM 806 C C . PRO A 1 104 ? -13.863 9.239 17.075 1.00 51.09 104 PRO A C 1
ATOM 808 O O . PRO A 1 104 ? -14.094 8.744 18.181 1.00 51.09 104 PRO A O 1
ATOM 811 N N . GLU A 1 105 ? -13.528 10.520 16.898 1.00 53.09 105 GLU A N 1
ATOM 812 C CA . GLU A 1 105 ? -13.501 11.515 17.968 1.00 53.09 105 GLU A CA 1
ATOM 813 C C . GLU A 1 105 ? -14.923 11.737 18.476 1.00 53.09 105 GLU A C 1
ATOM 815 O O . GLU A 1 105 ? -15.647 12.637 18.066 1.00 53.09 105 GLU A O 1
ATOM 820 N N . SER A 1 106 ? -15.362 10.853 19.354 1.00 51.00 106 SER A N 1
ATOM 821 C CA . SER A 1 106 ? -16.481 11.058 20.254 1.00 51.00 106 SER A CA 1
ATOM 822 C C . SER A 1 106 ? -16.271 10.134 21.439 1.00 51.00 106 SER A C 1
ATOM 824 O O . SER A 1 106 ? -16.989 9.163 21.655 1.00 51.00 106 SER A O 1
ATOM 826 N N . SER A 1 107 ? -15.265 10.470 22.245 1.00 54.62 107 SER A N 1
ATOM 827 C CA . SER A 1 107 ? -15.474 10.348 23.682 1.00 54.62 107 SER A CA 1
ATOM 828 C C . SER A 1 107 ? -16.708 11.203 23.983 1.00 54.62 107 SER A C 1
ATOM 830 O O . SER A 1 107 ? -16.656 12.397 23.676 1.00 54.62 107 SER A O 1
ATOM 832 N N . PRO A 1 108 ? -17.826 10.667 24.506 1.00 51.12 108 PRO A N 1
ATOM 833 C CA . PRO A 1 108 ? -18.830 11.543 25.082 1.00 51.12 108 PRO A CA 1
ATOM 834 C C . PRO A 1 108 ? -18.091 12.368 26.133 1.00 51.12 108 PRO A C 1
ATOM 836 O O . PRO A 1 108 ? -17.512 11.808 27.068 1.00 51.12 108 PRO A O 1
ATOM 839 N N . SER A 1 109 ? -17.998 13.682 25.898 1.00 51.91 109 SER A N 1
ATOM 840 C CA . SER A 1 109 ? -17.567 14.644 26.907 1.00 51.91 109 SER A CA 1
ATOM 841 C C . SER A 1 109 ? -18.267 14.244 28.186 1.00 51.91 109 SER A C 1
ATOM 843 O O . SER A 1 109 ? -19.493 14.171 28.179 1.00 51.91 109 SER A O 1
ATOM 845 N N . GLY A 1 110 ? -17.485 13.896 29.211 1.00 51.59 110 GLY A N 1
ATOM 846 C CA . GLY A 1 110 ? -18.015 13.421 30.477 1.00 51.59 110 GLY A CA 1
ATOM 847 C C . GLY A 1 110 ? -19.128 14.354 30.916 1.00 51.59 110 GLY A C 1
ATOM 848 O O . GLY A 1 110 ? -18.870 15.506 31.265 1.00 51.59 110 GLY A O 1
ATOM 849 N N . GLU A 1 111 ? -20.365 13.871 30.829 1.00 56.03 111 GLU A N 1
ATOM 850 C CA . GLU A 1 111 ? -21.473 14.528 31.492 1.00 56.03 111 GLU A CA 1
ATOM 851 C C . GLU A 1 111 ? -21.060 14.648 32.961 1.00 56.03 111 GLU A C 1
ATOM 853 O O . GLU A 1 111 ? -20.496 13.691 33.510 1.00 56.03 111 GLU A O 1
ATOM 858 N N . PRO A 1 112 ? -21.235 15.821 33.593 1.00 56.38 112 PRO A N 1
ATOM 859 C CA . PRO A 1 112 ? -20.963 15.937 35.010 1.00 56.38 112 PRO A CA 1
ATOM 860 C C . PRO A 1 112 ? -21.786 14.858 35.705 1.00 56.38 112 PRO A C 1
ATOM 862 O O . PRO A 1 112 ? -23.012 14.835 35.579 1.00 56.38 112 PRO A O 1
ATOM 865 N N . SER A 1 113 ? -21.105 13.933 36.386 1.00 59.53 113 SER A N 1
ATOM 866 C CA . SER A 1 113 ? -21.767 12.993 37.280 1.00 59.53 113 SER A CA 1
ATOM 867 C C . SER A 1 113 ? -22.716 13.809 38.155 1.00 59.53 113 SER A C 1
ATOM 869 O O . SER A 1 113 ? -22.251 14.785 38.753 1.00 59.53 113 SER A O 1
ATOM 871 N N . PRO A 1 114 ? -24.020 13.486 38.222 1.00 55.12 114 PRO A N 1
ATOM 872 C CA . PRO A 1 114 ? -24.892 14.167 39.156 1.00 55.12 114 PRO A CA 1
ATOM 873 C C . PRO A 1 114 ? -24.275 14.000 40.541 1.00 55.12 114 PRO A C 1
ATOM 875 O O . PRO A 1 114 ? -23.970 12.886 40.974 1.00 55.12 114 PRO A O 1
ATOM 878 N N . GLU A 1 115 ? -24.022 15.127 41.198 1.00 57.88 115 GLU A N 1
ATOM 879 C CA . GLU A 1 115 ? -23.538 15.207 42.569 1.00 57.88 115 GLU A CA 1
ATOM 880 C C . GLU A 1 115 ? -24.657 14.757 43.522 1.00 57.88 115 GLU A C 1
ATOM 882 O O . GLU A 1 115 ? -25.152 15.514 44.349 1.00 57.88 115 GLU A O 1
ATOM 887 N N . GLU A 1 116 ? -25.093 13.507 43.403 1.00 56.34 116 GLU A N 1
ATOM 888 C CA . GLU A 1 116 ? -26.004 12.857 44.331 1.00 56.34 116 GLU A CA 1
ATOM 889 C C . GLU A 1 116 ? -25.218 11.815 45.113 1.00 56.34 116 GLU A C 1
ATOM 891 O O . GLU A 1 116 ? -25.178 10.629 44.806 1.00 56.34 116 GLU A O 1
ATOM 896 N N . SER A 1 117 ? -24.542 12.284 46.152 1.00 51.38 117 SER A N 1
ATOM 897 C CA . SER A 1 117 ? -25.044 12.041 47.499 1.00 51.38 117 SER A CA 1
ATOM 898 C C . SER A 1 117 ? -23.990 12.542 48.472 1.00 51.38 117 SER A C 1
ATOM 900 O O . SER A 1 117 ? -22.982 11.889 48.737 1.00 51.38 117 SER A O 1
ATOM 902 N N . VAL A 1 118 ? -24.251 13.723 49.025 1.00 59.50 118 VAL A N 1
ATOM 903 C CA . VAL A 1 118 ? -23.631 14.210 50.253 1.00 59.50 118 VAL A CA 1
ATOM 904 C C . VAL A 1 118 ? -23.788 13.094 51.287 1.00 59.50 118 VAL A C 1
ATOM 906 O O . VAL A 1 118 ? -24.890 12.865 51.778 1.00 59.50 118 VAL A O 1
ATOM 909 N N . ILE A 1 119 ? -22.731 12.327 51.562 1.00 63.62 119 ILE A N 1
ATOM 910 C CA . ILE A 1 119 ? -22.754 11.338 52.640 1.00 63.62 119 ILE A CA 1
ATOM 911 C C . ILE A 1 119 ? -22.862 12.163 53.926 1.00 63.62 119 ILE A C 1
ATOM 913 O O . ILE A 1 119 ? -21.935 12.924 54.219 1.00 63.62 119 ILE A O 1
ATOM 917 N N . PRO A 1 120 ? -23.972 12.087 54.684 1.00 61.22 120 PRO A N 1
ATOM 918 C CA . PRO A 1 120 ? -24.073 12.827 55.925 1.00 61.22 120 PRO A CA 1
ATOM 919 C C . PRO A 1 120 ? -23.068 12.217 56.899 1.00 61.22 120 PRO A C 1
ATOM 921 O O . PRO A 1 120 ? -23.237 11.099 57.386 1.00 61.22 120 PRO A O 1
ATOM 924 N N . MET A 1 121 ? -21.983 12.944 57.153 1.00 64.62 121 MET A N 1
ATOM 925 C CA . MET A 1 121 ? -21.025 12.596 58.189 1.00 64.62 121 MET A CA 1
ATOM 926 C C . MET A 1 121 ? -21.740 12.805 59.526 1.00 64.62 121 MET A C 1
ATOM 928 O O . MET A 1 121 ? -21.939 13.938 59.963 1.00 64.62 121 MET A O 1
ATOM 932 N N . ALA A 1 122 ? -22.216 11.722 60.141 1.00 67.38 122 ALA A N 1
ATOM 933 C CA . ALA A 1 122 ? -22.790 11.801 61.475 1.00 67.38 122 ALA A CA 1
ATOM 934 C C . ALA A 1 122 ? -21.720 12.363 62.432 1.00 67.38 122 ALA A C 1
ATOM 936 O O . ALA A 1 122 ? -20.591 11.861 62.427 1.00 67.38 122 ALA A O 1
ATOM 937 N N . PRO A 1 123 ? -22.022 13.394 63.243 1.00 63.03 123 PRO A N 1
ATOM 938 C CA . PRO A 1 123 ? -21.085 13.847 64.257 1.00 63.03 123 PRO A CA 1
ATOM 939 C C . PRO A 1 123 ? -20.858 12.705 65.251 1.00 63.03 123 PRO A C 1
ATOM 941 O O . PRO A 1 123 ? -21.811 12.108 65.754 1.00 63.03 123 PRO A O 1
ATOM 944 N N . LEU A 1 124 ? -19.590 12.387 65.518 1.00 57.69 124 LEU A N 1
ATOM 945 C CA . LEU A 1 124 ? -19.215 11.428 66.551 1.00 57.69 124 LEU A CA 1
ATOM 946 C C . LEU A 1 124 ? -19.771 11.925 67.892 1.00 57.69 124 LEU A C 1
ATOM 948 O O . LEU A 1 124 ? -19.357 12.962 68.410 1.00 57.69 124 LEU A O 1
ATOM 952 N N . SER A 1 125 ? -20.767 11.195 68.395 1.00 60.97 125 SER A N 1
ATOM 953 C CA . SER A 1 125 ? -21.473 11.465 69.643 1.00 60.97 125 SER A CA 1
ATOM 954 C C . SER A 1 125 ? -20.492 11.633 70.804 1.00 60.97 125 SER A C 1
ATOM 956 O O . SER A 1 125 ? -19.585 10.821 70.987 1.00 60.97 125 SER A O 1
ATOM 958 N N . ALA A 1 126 ? -20.700 12.676 71.609 1.00 61.84 126 ALA A N 1
ATOM 959 C CA . ALA A 1 126 ? -19.963 12.912 72.841 1.00 61.84 126 ALA A CA 1
ATOM 960 C C . ALA A 1 126 ? -20.225 11.778 73.846 1.00 61.84 126 ALA A C 1
ATOM 962 O O . ALA A 1 126 ? -21.334 11.647 74.364 1.00 61.84 126 ALA A O 1
ATOM 963 N N . SER A 1 127 ? -19.205 10.978 74.155 1.00 59.12 127 SER A N 1
ATOM 964 C CA . SER A 1 127 ? -19.230 10.105 75.328 1.00 59.12 127 SER A CA 1
ATOM 965 C C . SER A 1 127 ? -18.694 10.865 76.537 1.00 59.12 127 SER A C 1
ATOM 967 O O . SER A 1 127 ? -17.489 10.992 76.736 1.00 59.12 127 SER A O 1
ATOM 969 N N . GLN A 1 128 ? -19.626 11.367 77.348 1.00 56.22 128 GLN A N 1
ATOM 970 C CA . GLN A 1 128 ? -19.429 11.506 78.788 1.00 56.22 128 GLN A CA 1
ATOM 971 C C . GLN A 1 128 ? -19.178 10.121 79.405 1.00 56.22 128 GLN A C 1
ATOM 973 O O . GLN A 1 128 ? -19.963 9.202 79.183 1.00 56.22 128 GLN A O 1
ATOM 978 N N . ALA A 1 129 ? -18.131 10.007 80.216 1.00 47.44 129 ALA A N 1
ATOM 979 C CA . ALA A 1 129 ? -18.018 9.103 81.365 1.00 47.44 129 ALA A CA 1
ATOM 980 C C . ALA A 1 129 ? -16.868 9.674 82.217 1.00 47.44 129 ALA A C 1
ATOM 982 O O . ALA A 1 129 ? -15.745 9.755 81.729 1.00 47.44 129 ALA A O 1
ATOM 983 N N . SER A 1 130 ? -17.201 10.448 83.256 1.00 50.47 130 SER A N 1
ATOM 984 C CA . SER A 1 130 ? -17.326 10.040 84.673 1.00 50.47 130 SER A CA 1
ATOM 985 C C . SER A 1 130 ? -15.984 9.949 85.383 1.00 50.47 130 SER A C 1
ATOM 987 O O . SER A 1 130 ? -15.170 9.087 85.003 1.00 50.47 130 SER A O 1
#

pLDDT: mean 79.71, std 15.2, range [45.22, 95.5]

Foldseek 3Di:
DDDDDDWDKDWDAACDDPCHGKTWIWTADDPVLVVCLVPPDVPGDSLVSLLVRRLVTTPDIQDDDPNHDDRSHSVVLVVDDPVVNVVVSVRNNCVNVVNDDPDPPDPPPDDPDPPPDDPPPPPDDDDDDD

Sequence (130 aa):
MGFERNPKVYHLKWQDGEYAGLEVRVRTVNMGQLLAMRTGSEGKDSTQVSVDYLAERIVDWNLTSNGVPVPPTLENILAEDDDFVLAIITKWSQAISGVSAPLPESSPSGEPSPEESVIPMAPLSASQAS

Radius of gyration: 27.17 Å; chains: 1; bounding box: 48×48×103 Å